Protein AF-A0A2N5YWD7-F1 (afdb_monomer_lite)

pLDDT: mean 86.12, std 14.47, range [53.03, 98.69]

Secondary structure (DSSP, 8-state):
--HHHHHHHHHHHHHHHHHHHHHHHHHT-----------SS-EE----S---STTEEEEEEEEETTT-BEEEEESS-EE--SS---EEEEEEEEESSPPTT-STTSBGGG-

Radius of gyration: 27.52 Å; chains: 1; bounding box: 81×28×48 Å

Sequence (111 aa):
MQELGIKKLLKIKIMKRLRYILIALLTIVSFHISAQCDYYYTVSVSTSGYNTDAAYAQEYVFVDDASGIIMDINTTGSFTPTNSGVYRIYAVNYLLPAPAALSVGNLWTGV

Structure (mmCIF, N/CA/C/O backbone):
data_AF-A0A2N5YWD7-F1
#
_entry.id   AF-A0A2N5YWD7-F1
#
loop_
_atom_site.group_PDB
_atom_site.id
_atom_site.type_symbol
_atom_site.label_atom_id
_atom_site.label_alt_id
_atom_site.label_comp_id
_atom_site.label_asym_id
_atom_site.label_entity_id
_atom_site.label_seq_id
_atom_site.pdbx_PDB_ins_code
_atom_site.Cartn_x
_atom_site.Cartn_y
_atom_site.Cartn_z
_atom_site.occupancy
_atom_site.B_iso_or_equiv
_atom_site.auth_seq_id
_atom_site.auth_comp_id
_atom_site.auth_asym_id
_atom_site.auth_atom_id
_atom_site.pdbx_PDB_model_num
ATOM 1 N N . MET A 1 1 ? -71.893 2.606 32.182 1.00 60.22 1 MET A N 1
ATOM 2 C CA . MET A 1 1 ? -70.776 1.635 32.045 1.00 60.22 1 MET A CA 1
ATOM 3 C C . MET A 1 1 ? -69.993 1.725 30.716 1.00 60.22 1 MET A C 1
ATOM 5 O O . MET A 1 1 ? -68.921 1.143 30.641 1.00 60.22 1 MET A O 1
ATOM 9 N N . GLN A 1 2 ? -70.439 2.477 29.692 1.00 60.41 2 GLN A N 1
ATOM 10 C CA . GLN A 1 2 ? -69.757 2.592 28.379 1.00 60.41 2 GLN A CA 1
ATOM 11 C C . GLN A 1 2 ? -68.471 3.452 28.369 1.00 60.41 2 GLN A C 1
ATOM 13 O O . GLN A 1 2 ? -67.542 3.165 27.618 1.00 60.41 2 GLN A O 1
ATOM 18 N N . GLU A 1 3 ? -68.388 4.479 29.220 1.00 63.38 3 GLU A N 1
ATOM 19 C CA . GLU A 1 3 ? -67.297 5.478 29.229 1.00 63.38 3 GLU A CA 1
ATOM 20 C C . GLU A 1 3 ? -65.928 4.863 29.611 1.00 63.38 3 GLU A C 1
ATOM 22 O O . GLU A 1 3 ? -64.884 5.212 29.057 1.00 63.38 3 GLU A O 1
ATOM 27 N N . LEU A 1 4 ? -65.946 3.827 30.461 1.00 63.19 4 LEU A N 1
ATOM 28 C CA . LEU A 1 4 ? -64.753 3.083 30.880 1.00 63.19 4 LEU A CA 1
ATOM 29 C C . LEU A 1 4 ? -64.149 2.232 29.743 1.00 63.19 4 LEU A C 1
ATOM 31 O O . LEU A 1 4 ? -62.933 2.032 29.698 1.00 63.19 4 LEU A O 1
ATOM 35 N N . GLY A 1 5 ? -64.973 1.755 28.802 1.00 68.12 5 GLY A N 1
ATOM 36 C CA . GLY A 1 5 ? -64.529 0.929 27.673 1.00 68.12 5 GLY A CA 1
ATOM 37 C C . GLY A 1 5 ? -63.733 1.720 26.630 1.00 68.12 5 GLY A C 1
ATOM 38 O O . GLY A 1 5 ? -62.696 1.257 26.152 1.00 68.12 5 GLY A O 1
ATOM 39 N N . ILE A 1 6 ? -64.162 2.951 26.339 1.00 69.75 6 ILE A N 1
ATOM 40 C CA . ILE A 1 6 ? -63.538 3.826 25.333 1.00 69.75 6 ILE A CA 1
ATOM 41 C C . ILE A 1 6 ? -62.145 4.278 25.794 1.00 69.75 6 ILE A C 1
ATOM 43 O O . ILE A 1 6 ? -61.182 4.205 25.026 1.00 69.75 6 ILE A O 1
ATOM 47 N N . LYS A 1 7 ? -61.991 4.647 27.074 1.00 71.62 7 LYS A N 1
ATOM 48 C CA . LYS A 1 7 ? -60.690 5.035 27.656 1.00 71.62 7 LYS A CA 1
ATOM 49 C C . LYS A 1 7 ? -59.678 3.882 27.645 1.00 71.62 7 LYS A C 1
ATOM 51 O O . LYS A 1 7 ? -58.493 4.101 27.379 1.00 71.62 7 LYS A O 1
ATOM 56 N N . LYS A 1 8 ? -60.137 2.644 27.872 1.00 70.25 8 LYS A N 1
ATOM 57 C CA . LYS A 1 8 ? -59.299 1.431 27.808 1.00 70.25 8 LYS A CA 1
ATOM 58 C C . LYS A 1 8 ? -58.821 1.149 26.381 1.00 70.25 8 LYS A C 1
ATOM 60 O O . LYS A 1 8 ? -57.635 0.897 26.171 1.00 70.25 8 LYS A O 1
ATOM 65 N N . LEU A 1 9 ? -59.717 1.258 25.399 1.00 68.50 9 LEU A N 1
ATOM 66 C CA . LEU A 1 9 ? -59.399 1.082 23.978 1.00 68.50 9 LEU A CA 1
ATOM 67 C C . LEU A 1 9 ? -58.421 2.151 23.466 1.00 68.50 9 LEU A C 1
ATOM 69 O O . LEU A 1 9 ? -57.483 1.825 22.734 1.00 68.50 9 LEU A O 1
ATOM 73 N N . LEU A 1 10 ? -58.582 3.403 23.904 1.00 72.06 10 LEU A N 1
ATOM 74 C CA . LEU A 1 10 ? -57.688 4.504 23.545 1.00 72.06 10 LEU A CA 1
ATOM 75 C C . LEU A 1 10 ? -56.267 4.281 24.091 1.00 72.06 10 LEU A C 1
ATOM 77 O O . LEU A 1 10 ? -55.303 4.377 23.331 1.00 72.06 10 LEU A O 1
ATOM 81 N N . LYS A 1 11 ? -56.131 3.878 25.365 1.00 70.94 11 LYS A N 1
ATOM 82 C CA . LYS A 1 11 ? -54.832 3.511 25.963 1.00 70.94 11 LYS A CA 1
ATOM 83 C C . LYS A 1 11 ? -54.149 2.365 25.214 1.00 70.94 11 LYS A C 1
ATOM 85 O O . LYS A 1 11 ? -52.959 2.456 24.934 1.00 70.94 11 LYS A O 1
ATOM 90 N N . ILE A 1 12 ? -54.880 1.312 24.843 1.00 74.75 12 ILE A N 1
ATOM 91 C CA . ILE A 1 12 ? -54.315 0.171 24.098 1.00 74.75 12 ILE A CA 1
ATOM 92 C C . ILE A 1 12 ? -53.815 0.607 22.713 1.00 74.75 12 ILE A C 1
ATOM 94 O O . ILE A 1 12 ? -52.742 0.182 22.282 1.00 74.75 12 ILE A O 1
ATOM 98 N N . LYS A 1 13 ? -54.555 1.481 22.020 1.00 68.94 13 LYS A N 1
ATOM 99 C CA . LYS A 1 13 ? -54.167 1.998 20.698 1.00 68.94 13 LYS A CA 1
ATOM 100 C C . LYS A 1 13 ? -52.928 2.899 20.778 1.00 68.94 13 LYS A C 1
ATOM 102 O O . LYS A 1 13 ? -52.046 2.774 19.931 1.00 68.94 13 LYS A O 1
ATOM 107 N N . ILE A 1 14 ? -52.826 3.734 21.817 1.00 77.00 14 ILE A N 1
ATOM 108 C CA . ILE A 1 14 ? -51.653 4.580 22.094 1.00 77.00 14 ILE A CA 1
ATOM 109 C C . ILE A 1 14 ? -50.431 3.724 22.445 1.00 77.00 14 ILE A C 1
ATOM 111 O O . ILE A 1 14 ? -49.375 3.921 21.855 1.00 77.00 14 ILE A O 1
ATOM 115 N N . MET A 1 15 ? -50.572 2.722 23.320 1.00 76.38 15 MET A N 1
ATOM 116 C CA . MET A 1 15 ? -49.465 1.828 23.687 1.00 76.38 15 MET A CA 1
ATOM 117 C C . MET A 1 15 ? -48.956 1.008 22.494 1.00 76.38 15 MET A C 1
ATOM 119 O O . MET A 1 15 ? -47.751 0.828 22.353 1.00 76.38 15 MET A O 1
ATOM 123 N N . LYS A 1 16 ? -49.843 0.556 21.595 1.00 68.25 16 LYS A N 1
ATOM 124 C CA . LYS A 1 16 ? -49.434 -0.113 20.347 1.00 68.25 16 LYS A CA 1
ATOM 125 C C . LYS A 1 16 ? -48.663 0.835 19.427 1.00 68.25 16 LYS A C 1
ATOM 127 O O . LYS A 1 16 ? -47.600 0.460 18.950 1.00 68.25 16 LYS A O 1
ATOM 132 N N . ARG A 1 17 ? -49.147 2.068 19.222 1.00 76.31 17 ARG A N 1
ATOM 133 C CA . ARG A 1 17 ? -48.446 3.078 18.407 1.00 76.31 17 ARG A CA 1
ATOM 134 C C . ARG A 1 17 ? -47.086 3.457 18.994 1.00 76.31 17 ARG A C 1
ATOM 136 O O . ARG A 1 17 ? -46.119 3.509 18.248 1.00 76.31 17 ARG A O 1
ATOM 143 N N . LEU A 1 18 ? -46.997 3.628 20.312 1.00 74.75 18 LEU A N 1
ATOM 144 C CA . LEU A 1 18 ? -45.740 3.916 21.004 1.00 74.75 18 LEU A CA 1
ATOM 145 C C . LEU A 1 18 ? -44.738 2.761 20.851 1.00 74.75 18 LEU A C 1
ATOM 147 O O . LEU A 1 18 ? -43.563 2.994 20.596 1.00 74.75 18 LEU A O 1
ATOM 151 N N . ARG A 1 19 ? -45.219 1.513 20.918 1.00 75.25 19 ARG A N 1
ATOM 152 C CA . ARG A 1 19 ? -44.404 0.311 20.706 1.00 75.25 19 ARG A CA 1
ATOM 153 C C . ARG A 1 19 ? -43.884 0.204 19.267 1.00 75.25 19 ARG A C 1
ATOM 155 O O . ARG A 1 19 ? -42.724 -0.137 19.090 1.00 75.25 19 ARG A O 1
ATOM 162 N N . TYR A 1 20 ? -44.692 0.546 18.258 1.00 76.38 20 TYR A N 1
ATOM 163 C CA . TYR A 1 20 ? -44.231 0.597 16.862 1.00 76.38 20 TYR A CA 1
ATOM 164 C C . TYR A 1 20 ? -43.213 1.720 16.614 1.00 76.38 20 TYR A C 1
ATOM 166 O O . TYR A 1 20 ? -42.244 1.496 15.896 1.00 76.38 20 TYR A O 1
ATOM 174 N N . ILE A 1 21 ? -43.384 2.890 17.242 1.00 78.06 21 ILE A N 1
ATOM 175 C CA . ILE A 1 21 ? -42.424 4.005 17.147 1.00 78.06 21 ILE A CA 1
ATOM 176 C C . ILE A 1 21 ? -41.081 3.630 17.794 1.00 78.06 21 ILE A C 1
ATOM 178 O O . ILE A 1 21 ? -40.038 3.880 17.200 1.00 78.06 21 ILE A O 1
ATOM 182 N N . LEU A 1 22 ? -41.091 2.977 18.962 1.00 74.19 22 LEU A N 1
ATOM 183 C CA . LEU A 1 22 ? -39.866 2.491 19.612 1.00 74.19 22 LEU A CA 1
ATOM 184 C C . LEU A 1 22 ? -39.129 1.436 18.772 1.00 74.19 22 LEU A C 1
ATOM 186 O O . LEU A 1 22 ? -37.906 1.479 18.690 1.00 74.19 22 LEU A O 1
ATOM 190 N N . ILE A 1 23 ? -39.857 0.515 18.128 1.00 70.00 23 ILE A N 1
ATOM 191 C CA . ILE A 1 23 ? -39.256 -0.493 17.238 1.00 70.00 23 ILE A CA 1
ATOM 192 C C . ILE A 1 23 ? -38.633 0.177 16.004 1.00 70.00 23 ILE A C 1
ATOM 194 O O . ILE A 1 23 ? -37.514 -0.166 15.638 1.00 70.00 23 ILE A O 1
ATOM 198 N N . ALA A 1 24 ? -39.310 1.166 15.408 1.00 70.44 24 ALA A N 1
ATOM 199 C CA . ALA A 1 24 ? -38.780 1.916 14.270 1.00 70.44 24 ALA A CA 1
ATOM 200 C C . ALA A 1 24 ? -37.530 2.741 14.633 1.00 70.44 24 ALA A C 1
ATOM 202 O O . ALA A 1 24 ? -36.604 2.823 13.830 1.00 70.44 24 ALA A O 1
ATOM 203 N N . LEU A 1 25 ? -37.464 3.305 15.847 1.00 67.81 25 LEU A N 1
ATOM 204 C CA . LEU A 1 25 ? -36.275 4.019 16.329 1.00 67.81 25 LEU A CA 1
ATOM 205 C C . LEU A 1 25 ? -35.062 3.093 16.513 1.00 67.81 25 LEU A C 1
ATOM 207 O O . LEU A 1 25 ? -33.943 3.507 16.224 1.00 67.81 25 LEU A O 1
ATOM 211 N N . LEU A 1 26 ? -35.268 1.846 16.955 1.00 62.03 26 LEU A N 1
ATOM 212 C CA . LEU A 1 26 ? -34.176 0.877 17.118 1.00 62.03 26 LEU A CA 1
ATOM 213 C C . LEU A 1 26 ? -33.581 0.408 15.781 1.00 62.03 26 LEU A C 1
ATOM 215 O O . LEU A 1 26 ? -32.406 0.061 15.736 1.00 62.03 26 LEU A O 1
ATOM 219 N N . THR A 1 27 ? -34.358 0.404 14.694 1.00 59.66 27 THR A N 1
ATOM 220 C CA . THR A 1 27 ? -33.898 -0.076 13.376 1.00 59.66 27 THR A CA 1
ATOM 221 C C . THR A 1 27 ? -33.154 0.969 12.539 1.00 59.66 27 THR A C 1
ATOM 223 O O . THR A 1 27 ? -32.590 0.614 11.511 1.00 59.66 27 THR A O 1
ATOM 226 N N . ILE A 1 28 ? -33.143 2.246 12.946 1.00 59.66 28 ILE A N 1
ATOM 227 C CA . ILE A 1 28 ? -32.455 3.336 12.216 1.00 59.66 28 ILE A CA 1
ATOM 228 C C . ILE A 1 28 ? -30.960 3.407 12.571 1.00 59.66 28 ILE A C 1
ATOM 230 O O . ILE A 1 28 ? -30.181 4.049 11.868 1.00 59.66 28 ILE A O 1
ATOM 234 N N . VAL A 1 29 ? -30.524 2.710 13.624 1.00 60.91 29 VAL A N 1
ATOM 235 C CA . VAL A 1 29 ? -29.101 2.583 13.948 1.00 60.91 29 VAL A CA 1
ATOM 236 C C . VAL A 1 29 ? -28.494 1.535 13.021 1.00 60.91 29 VAL A C 1
ATOM 238 O O . VAL A 1 29 ? -28.296 0.377 13.385 1.00 60.91 29 VAL A O 1
ATOM 241 N N . SER A 1 30 ? -28.233 1.942 11.783 1.00 56.41 30 SER A N 1
ATOM 242 C CA . SER A 1 30 ? -27.328 1.235 10.889 1.00 56.41 30 SER A CA 1
ATOM 243 C C . SER A 1 30 ? -25.968 1.179 11.575 1.00 56.41 30 SER A C 1
ATOM 245 O O . SER A 1 30 ? -25.190 2.128 11.520 1.00 56.41 30 SER A O 1
ATOM 247 N N . PHE A 1 31 ? -25.687 0.076 12.265 1.00 55.16 31 PHE A N 1
ATOM 248 C CA . PHE A 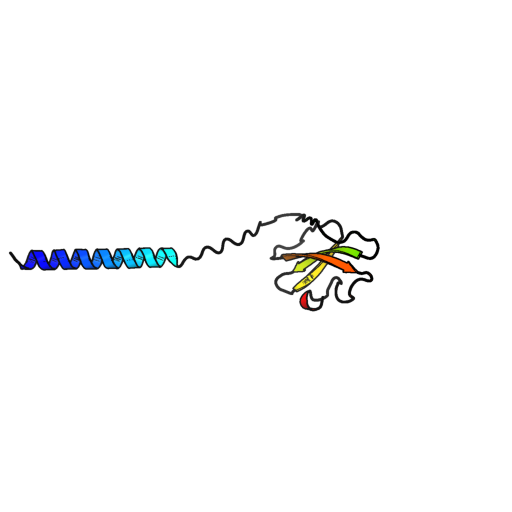1 31 ? -24.333 -0.264 12.665 1.00 55.16 31 PHE A CA 1
ATOM 249 C C . PHE A 1 31 ? -23.545 -0.481 11.375 1.00 55.16 31 PHE A C 1
ATOM 251 O O . PHE A 1 31 ? -23.620 -1.536 10.747 1.00 55.16 31 PHE A O 1
ATOM 258 N N . HIS A 1 32 ? -22.821 0.545 10.937 1.00 53.03 32 HIS A N 1
ATOM 259 C CA . HIS A 1 32 ? -21.733 0.368 9.992 1.00 53.03 32 HIS A CA 1
ATOM 260 C C . HIS A 1 32 ? -20.628 -0.370 10.736 1.00 53.03 32 HIS A C 1
ATOM 262 O O . HIS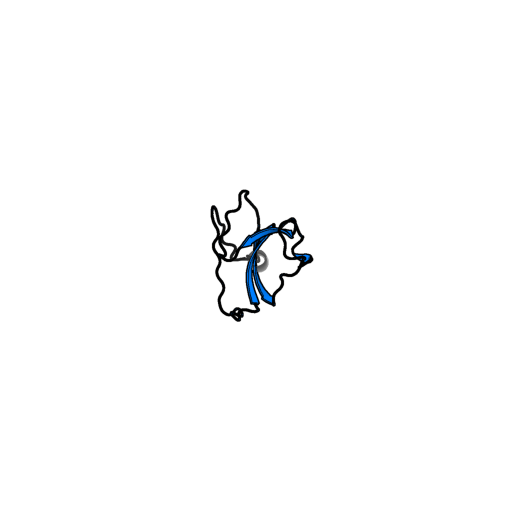 A 1 32 ? -19.733 0.226 11.325 1.00 53.03 32 HIS A O 1
ATOM 268 N N . ILE A 1 33 ? -20.742 -1.697 10.752 1.00 55.41 33 ILE A N 1
ATOM 269 C CA . ILE A 1 33 ? -19.663 -2.585 11.158 1.00 55.41 33 ILE A CA 1
ATOM 270 C C . ILE A 1 33 ? -18.663 -2.589 9.999 1.00 55.41 33 ILE A C 1
ATOM 272 O O . ILE A 1 33 ? -18.550 -3.554 9.249 1.00 55.41 33 ILE A O 1
ATOM 276 N N . SER A 1 34 ? -17.976 -1.470 9.782 1.00 63.03 34 SER A N 1
ATOM 277 C CA . SER A 1 34 ? -16.724 -1.515 9.045 1.00 63.03 34 SER A CA 1
ATOM 278 C C . SER A 1 34 ? -15.774 -2.301 9.937 1.00 63.03 34 SER A C 1
ATOM 280 O O . SER A 1 34 ? -15.468 -1.861 11.046 1.00 63.03 34 SER A O 1
ATOM 282 N N . ALA A 1 35 ? -15.374 -3.492 9.500 1.00 55.62 35 ALA A N 1
ATOM 283 C CA . ALA A 1 35 ? -14.298 -4.238 10.130 1.00 55.62 35 ALA A CA 1
ATOM 284 C C . ALA A 1 35 ? -12.996 -3.454 9.913 1.00 55.62 35 ALA A C 1
ATOM 286 O O . ALA A 1 35 ? -12.242 -3.715 8.983 1.00 55.62 35 ALA A O 1
ATOM 287 N N . GLN A 1 36 ? -12.791 -2.421 10.723 1.00 64.88 36 GLN A N 1
ATOM 288 C CA . GLN A 1 36 ? -11.548 -1.675 10.795 1.00 64.88 36 GLN A CA 1
ATOM 289 C C . GLN A 1 36 ? -10.870 -2.201 12.048 1.00 64.88 36 GLN A C 1
ATOM 291 O O . GLN A 1 36 ? -11.367 -2.004 13.156 1.00 64.88 36 GLN A O 1
ATOM 296 N N . CYS A 1 37 ? -9.814 -2.986 11.867 1.00 71.38 37 CYS A N 1
ATOM 297 C CA . CYS A 1 37 ? -8.956 -3.333 12.984 1.00 71.38 37 CYS A CA 1
ATOM 298 C C . CYS A 1 37 ? -8.184 -2.071 13.372 1.00 71.38 37 CYS A C 1
ATOM 300 O O . CYS A 1 37 ? -7.516 -1.480 12.524 1.00 71.38 37 CYS A O 1
ATOM 302 N N . ASP A 1 38 ? -8.264 -1.675 14.639 1.00 76.81 38 ASP A N 1
ATOM 303 C CA . ASP A 1 38 ? -7.375 -0.654 15.178 1.00 76.81 38 ASP A CA 1
ATOM 304 C C . ASP A 1 38 ? -5.993 -1.286 15.391 1.00 76.81 38 ASP A C 1
ATOM 306 O O . ASP A 1 38 ? -5.849 -2.295 16.088 1.00 76.81 38 ASP A O 1
ATOM 310 N N . TYR A 1 39 ? -4.970 -0.698 14.776 1.00 82.19 39 TYR A N 1
ATOM 311 C CA . TYR A 1 39 ? -3.576 -1.105 14.938 1.00 82.19 39 TYR A CA 1
ATOM 312 C C . TYR A 1 39 ? -2.844 -0.058 15.778 1.00 82.19 39 TYR A C 1
ATOM 314 O O . TYR A 1 39 ? -2.891 1.132 15.480 1.00 82.19 39 TYR A O 1
ATOM 322 N N . TYR A 1 40 ? -2.143 -0.503 16.823 1.00 81.25 40 TYR A N 1
ATOM 323 C CA . TYR A 1 40 ? -1.387 0.375 17.731 1.00 81.25 40 TYR A CA 1
ATOM 324 C C . TYR A 1 40 ? 0.129 0.367 17.469 1.00 81.25 40 TYR A C 1
ATOM 326 O O . TYR A 1 40 ? 0.876 1.068 18.146 1.00 81.25 40 TYR A O 1
ATOM 334 N N . TYR A 1 41 ? 0.582 -0.439 16.506 1.00 86.38 41 TYR A N 1
ATOM 335 C CA . TYR A 1 41 ? 1.988 -0.656 16.159 1.00 86.38 41 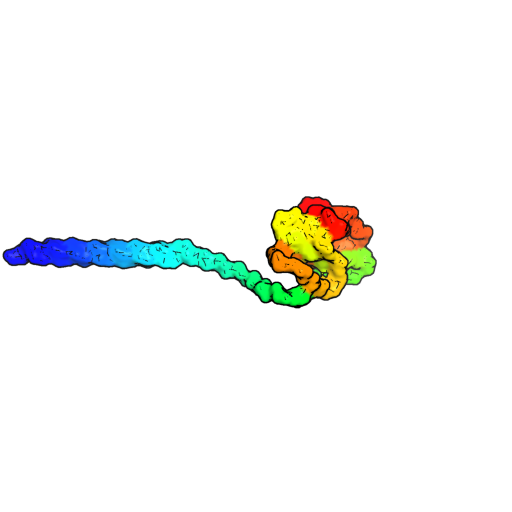TYR A CA 1
ATOM 336 C C . TYR A 1 41 ? 2.113 -0.942 14.656 1.00 86.38 41 TYR A C 1
ATOM 338 O O . TYR A 1 41 ? 1.301 -0.481 13.856 1.00 86.38 41 TYR A O 1
ATOM 346 N N . THR A 1 42 ? 3.128 -1.718 14.277 1.00 92.69 42 THR A N 1
ATOM 347 C CA . THR A 1 42 ? 3.298 -2.243 12.931 1.00 92.69 42 THR A CA 1
ATOM 348 C C . THR A 1 42 ? 2.042 -2.969 12.459 1.00 92.69 42 THR A C 1
ATOM 350 O O . THR A 1 42 ? 1.542 -3.880 13.125 1.00 92.69 42 THR A O 1
ATOM 353 N N . VAL A 1 43 ? 1.558 -2.572 11.289 1.00 93.19 43 VAL A N 1
ATOM 354 C CA . VAL A 1 43 ? 0.550 -3.295 10.525 1.00 93.19 43 VAL A CA 1
ATOM 355 C C . VAL A 1 43 ? 1.252 -4.101 9.441 1.00 93.19 43 VAL A C 1
ATOM 357 O O . VAL A 1 43 ? 2.118 -3.587 8.733 1.00 93.19 43 VAL A O 1
ATOM 360 N N . SER A 1 44 ? 0.871 -5.369 9.322 1.00 94.56 44 SER A N 1
ATOM 361 C CA . SER A 1 44 ? 1.403 -6.275 8.310 1.00 94.56 44 SER A CA 1
ATOM 362 C C . SER A 1 44 ? 0.265 -6.797 7.452 1.00 94.56 44 SER A C 1
ATOM 364 O O . SER A 1 44 ? -0.706 -7.357 7.966 1.00 94.56 44 SER A O 1
ATOM 366 N N . VAL A 1 45 ? 0.400 -6.632 6.142 1.00 95.25 45 VAL A N 1
ATOM 367 C CA . VAL A 1 45 ? -0.517 -7.163 5.135 1.00 95.25 45 VAL A CA 1
ATOM 368 C C . VAL A 1 45 ? 0.215 -8.135 4.220 1.00 95.25 45 VAL A C 1
ATOM 370 O O . VAL A 1 45 ? 1.436 -8.104 4.089 1.00 95.25 45 VAL A O 1
ATOM 373 N N . SER A 1 46 ? -0.542 -9.012 3.572 1.00 96.38 46 SER A N 1
ATOM 374 C CA . SER A 1 46 ? -0.020 -9.882 2.523 1.00 96.38 46 SER A CA 1
ATOM 375 C C . SER A 1 46 ? -1.085 -10.105 1.458 1.00 96.38 46 SER A C 1
ATOM 377 O O . SER A 1 46 ? -2.283 -10.010 1.730 1.00 96.38 46 SER A O 1
ATOM 379 N N . THR A 1 47 ? -0.643 -10.389 0.239 1.00 96.69 47 THR A N 1
ATOM 380 C CA . THR A 1 47 ? -1.507 -10.752 -0.884 1.00 96.69 47 THR A CA 1
ATOM 381 C C . THR A 1 47 ? -1.041 -12.043 -1.538 1.00 96.69 47 THR A C 1
ATOM 383 O O . THR A 1 47 ? 0.113 -12.453 -1.423 1.00 96.69 47 THR A O 1
ATOM 386 N N . SER A 1 48 ? -1.972 -12.698 -2.223 1.00 97.06 48 SER A N 1
ATOM 387 C CA . SER A 1 48 ? -1.725 -13.867 -3.065 1.00 97.06 48 SER A CA 1
ATOM 388 C C . SER A 1 48 ? -2.462 -13.685 -4.394 1.00 97.06 48 SER A C 1
ATOM 390 O O . SER A 1 48 ? -3.389 -12.880 -4.473 1.00 97.06 48 SER A O 1
ATOM 392 N N . GLY A 1 49 ? -2.041 -14.404 -5.439 1.00 97.38 49 GLY A N 1
ATOM 393 C CA . GLY A 1 49 ? -2.687 -14.350 -6.758 1.00 97.38 49 GLY A CA 1
ATOM 394 C C . GLY A 1 49 ? -2.276 -13.175 -7.656 1.00 97.38 49 GLY A C 1
ATOM 395 O O . GLY A 1 49 ? -2.970 -12.902 -8.630 1.00 97.38 49 GLY A O 1
ATOM 396 N N . TYR A 1 50 ? -1.173 -12.486 -7.353 1.00 97.75 50 TYR A N 1
ATOM 397 C CA . TYR A 1 50 ? -0.569 -11.489 -8.245 1.00 97.75 50 TYR A CA 1
ATOM 398 C C . TYR A 1 50 ? 0.290 -12.155 -9.335 1.00 97.75 50 TYR A C 1
ATOM 400 O O . TYR A 1 50 ? 0.683 -13.316 -9.197 1.00 97.75 50 TYR A O 1
ATOM 408 N N . ASN A 1 51 ? 0.589 -11.434 -10.420 1.00 98.31 51 ASN A N 1
ATOM 409 C CA . ASN A 1 51 ? 1.484 -11.927 -11.464 1.00 98.31 51 ASN A CA 1
ATOM 410 C C . ASN A 1 51 ? 2.940 -11.918 -10.966 1.00 98.31 51 ASN A C 1
ATOM 412 O O . ASN A 1 51 ? 3.464 -10.870 -10.581 1.00 98.31 51 ASN A O 1
ATOM 416 N N . THR A 1 52 ? 3.573 -13.094 -10.982 1.00 97.69 52 THR A N 1
ATOM 417 C CA . THR A 1 52 ? 4.950 -13.342 -10.529 1.00 97.69 52 THR A CA 1
ATOM 418 C C . THR A 1 52 ? 5.972 -13.390 -11.666 1.00 97.69 52 THR A C 1
ATOM 420 O O . THR A 1 52 ? 7.142 -13.682 -11.413 1.00 97.69 52 THR A O 1
ATOM 423 N N . ASP A 1 53 ? 5.554 -13.173 -12.915 1.00 98.44 53 ASP A N 1
ATOM 424 C CA . ASP A 1 53 ? 6.471 -13.087 -14.049 1.00 98.44 53 ASP A CA 1
ATOM 425 C C . AS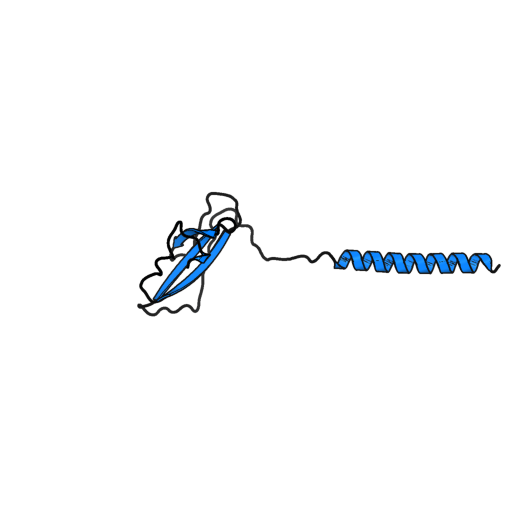P A 1 53 ? 7.499 -11.977 -13.804 1.00 98.44 53 ASP A C 1
ATOM 427 O O . ASP A 1 53 ? 7.163 -10.906 -13.308 1.00 98.44 53 ASP A O 1
ATOM 431 N N . ALA A 1 54 ? 8.751 -12.192 -14.216 1.00 97.81 54 ALA A N 1
ATOM 432 C CA . ALA A 1 54 ? 9.856 -11.258 -13.956 1.00 97.81 54 ALA A CA 1
ATOM 433 C C . ALA A 1 54 ? 9.666 -9.852 -14.566 1.00 97.81 54 ALA A C 1
ATOM 435 O O . ALA A 1 54 ? 10.394 -8.924 -14.225 1.00 97.81 54 ALA A O 1
ATOM 436 N N . ALA A 1 55 ? 8.709 -9.697 -15.484 1.00 98.25 55 ALA A N 1
ATOM 437 C CA . ALA A 1 55 ? 8.332 -8.407 -16.048 1.00 98.25 55 ALA A CA 1
ATOM 438 C C . ALA A 1 55 ? 7.419 -7.586 -15.118 1.00 98.25 55 ALA A C 1
ATOM 440 O O . ALA A 1 55 ? 7.226 -6.399 -15.370 1.00 98.25 55 ALA A O 1
ATOM 441 N N . TYR A 1 56 ? 6.859 -8.192 -14.070 1.00 98.56 56 TYR A N 1
ATOM 442 C CA . TYR A 1 56 ? 5.951 -7.556 -13.124 1.00 98.56 56 TYR A CA 1
ATOM 443 C C . TYR A 1 56 ? 6.621 -7.333 -11.765 1.00 98.56 56 TYR A C 1
ATOM 445 O O . TYR A 1 56 ? 7.451 -8.123 -11.318 1.00 98.56 56 TYR A O 1
ATOM 453 N N . ALA A 1 57 ? 6.218 -6.263 -11.085 1.00 98.31 57 ALA A N 1
ATOM 454 C CA . ALA A 1 57 ? 6.555 -5.994 -9.693 1.00 98.31 57 ALA A CA 1
ATOM 455 C C . ALA A 1 57 ? 5.308 -6.106 -8.810 1.00 98.31 57 ALA A C 1
ATOM 457 O O . ALA A 1 57 ? 4.192 -5.856 -9.267 1.00 98.31 57 ALA A O 1
ATOM 458 N N . GLN A 1 58 ? 5.501 -6.476 -7.544 1.00 98.44 58 GLN A N 1
ATOM 459 C CA . GLN A 1 58 ? 4.477 -6.448 -6.501 1.00 98.44 58 GLN A CA 1
ATOM 460 C C . GLN A 1 58 ? 4.961 -5.548 -5.369 1.00 98.44 58 GLN A C 1
ATOM 462 O O . GLN A 1 58 ? 5.984 -5.828 -4.744 1.00 98.44 58 GLN A O 1
ATOM 467 N N . GLU A 1 59 ? 4.198 -4.502 -5.080 1.00 98.44 59 GLU A N 1
ATOM 468 C CA . GLU A 1 59 ? 4.494 -3.544 -4.018 1.00 98.44 59 GLU A CA 1
ATOM 469 C C . GLU A 1 59 ? 3.257 -3.290 -3.162 1.00 98.44 59 GLU A C 1
ATOM 471 O O . GLU A 1 59 ? 2.117 -3.522 -3.574 1.00 98.44 59 GLU A O 1
ATOM 476 N N . TYR A 1 60 ? 3.493 -2.828 -1.945 1.00 98.69 60 TYR A N 1
ATOM 477 C CA . TYR A 1 60 ? 2.483 -2.368 -1.015 1.00 98.69 60 TYR A CA 1
ATOM 478 C C . TYR A 1 60 ? 2.669 -0.876 -0.803 1.00 98.69 60 TYR A C 1
ATOM 480 O O . TYR A 1 60 ? 3.790 -0.408 -0.613 1.00 98.69 60 TYR A O 1
ATOM 488 N N . VAL A 1 61 ? 1.565 -0.142 -0.827 1.00 98.56 61 VAL A N 1
ATOM 489 C CA . VAL A 1 61 ? 1.552 1.320 -0.802 1.00 98.56 61 VAL A CA 1
ATOM 490 C C . VAL A 1 61 ? 0.764 1.770 0.409 1.00 98.56 61 VAL A C 1
ATOM 492 O O . VAL A 1 61 ? -0.418 1.446 0.530 1.00 98.56 61 VAL A O 1
ATOM 495 N N . PHE A 1 62 ? 1.414 2.514 1.295 1.00 98.12 62 PHE A N 1
ATOM 496 C CA . PHE A 1 62 ? 0.818 3.065 2.504 1.00 98.12 62 PHE A CA 1
ATOM 497 C C . PHE A 1 62 ? 0.423 4.520 2.264 1.00 98.12 62 PHE A C 1
ATOM 499 O O . PHE A 1 62 ? 1.262 5.353 1.921 1.00 98.12 62 PHE A O 1
ATOM 506 N N . VAL A 1 63 ? -0.865 4.817 2.411 1.00 97.94 63 VAL A N 1
ATOM 507 C CA .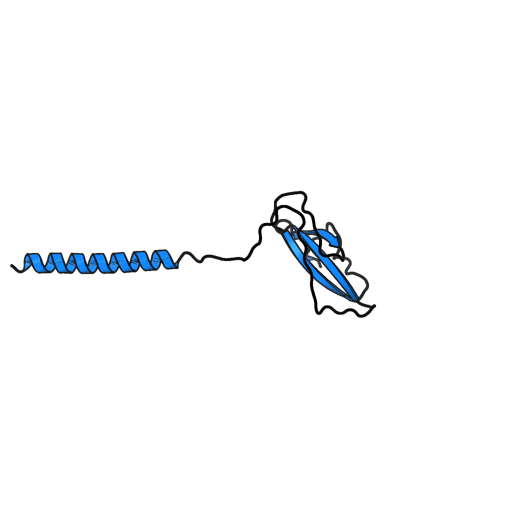 VAL A 1 63 ? -1.475 6.096 2.033 1.00 97.94 63 VAL A CA 1
ATOM 508 C C . VAL A 1 63 ? -2.201 6.691 3.230 1.00 97.94 63 VAL A C 1
ATOM 510 O O . VAL A 1 63 ? -2.988 6.011 3.890 1.00 97.94 63 VAL A O 1
ATOM 513 N N . ASP A 1 64 ? -1.965 7.971 3.493 1.00 96.94 64 ASP A N 1
ATOM 514 C CA . ASP A 1 64 ? -2.751 8.738 4.459 1.00 96.94 64 ASP A CA 1
ATOM 515 C C . ASP A 1 64 ? -4.169 8.977 3.917 1.00 96.94 64 ASP A C 1
ATOM 517 O O . ASP A 1 64 ? -4.344 9.489 2.812 1.00 96.94 64 ASP A O 1
ATOM 521 N N . ASP A 1 65 ? -5.196 8.577 4.669 1.00 95.81 65 ASP A N 1
ATOM 522 C CA . ASP A 1 65 ? -6.586 8.586 4.188 1.00 95.81 65 ASP A CA 1
ATOM 523 C C . ASP A 1 65 ? -7.109 10.005 3.932 1.00 95.81 65 ASP A C 1
ATOM 525 O O . ASP A 1 65 ? -7.845 10.232 2.968 1.00 95.81 65 ASP A O 1
ATOM 529 N N . ALA A 1 66 ? -6.691 10.953 4.777 1.00 95.56 66 ALA A N 1
ATOM 530 C CA . ALA A 1 66 ? -7.170 12.328 4.773 1.00 95.56 66 ALA A CA 1
ATOM 531 C C . ALA A 1 66 ? -6.560 13.163 3.639 1.00 95.56 66 ALA A C 1
ATOM 533 O O . ALA A 1 66 ? -7.276 13.886 2.947 1.00 95.56 66 ALA A O 1
ATOM 534 N N . SER A 1 67 ? -5.244 13.081 3.451 1.00 97.06 67 SER A N 1
ATOM 535 C CA . SER A 1 67 ? -4.522 13.816 2.406 1.00 97.06 67 SER A CA 1
ATOM 536 C C . SER A 1 67 ? -4.465 13.066 1.075 1.00 97.06 67 SER A C 1
ATOM 538 O O . SER A 1 67 ? -4.289 13.689 0.030 1.00 97.06 67 SER A O 1
ATOM 540 N N . GLY A 1 68 ? -4.599 11.738 1.097 1.00 97.25 68 GLY A N 1
ATOM 541 C CA . GLY A 1 68 ? -4.388 10.880 -0.066 1.00 97.25 68 GLY A CA 1
ATOM 542 C C . GLY A 1 68 ? -2.922 10.761 -0.485 1.00 97.25 68 GLY A C 1
ATOM 543 O O . GLY A 1 68 ? -2.656 10.255 -1.574 1.00 97.25 68 GLY A O 1
ATOM 544 N N . ILE A 1 69 ? -1.976 11.234 0.330 1.00 98.06 69 ILE A N 1
ATOM 545 C CA . ILE A 1 69 ? -0.543 11.208 0.021 1.00 98.06 69 ILE A CA 1
ATOM 546 C C . ILE A 1 69 ? 0.025 9.809 0.269 1.00 98.06 69 ILE A C 1
ATOM 548 O O . ILE A 1 69 ? -0.257 9.180 1.292 1.00 98.06 69 ILE A O 1
ATOM 552 N N . ILE A 1 70 ? 0.858 9.338 -0.660 1.00 98.44 70 ILE A N 1
ATOM 553 C CA . ILE A 1 70 ? 1.670 8.133 -0.491 1.00 98.44 70 ILE A CA 1
ATOM 554 C C . ILE A 1 70 ? 2.759 8.426 0.540 1.00 98.44 70 ILE A C 1
ATOM 556 O O . ILE A 1 70 ? 3.656 9.237 0.304 1.00 98.44 70 ILE A O 1
ATOM 560 N N . MET A 1 71 ? 2.675 7.749 1.676 1.00 98.06 71 MET A N 1
ATOM 561 C CA . MET A 1 71 ? 3.577 7.913 2.811 1.00 98.06 71 MET A CA 1
ATOM 562 C C . MET A 1 71 ? 4.776 6.965 2.732 1.00 98.06 71 MET A C 1
ATOM 564 O O . MET A 1 71 ? 5.868 7.345 3.144 1.00 98.06 71 MET A O 1
ATOM 568 N N . ASP A 1 72 ? 4.577 5.747 2.217 1.00 98.38 72 ASP A N 1
ATOM 569 C CA . ASP A 1 72 ? 5.631 4.738 2.064 1.00 98.38 72 ASP A CA 1
ATOM 570 C C . ASP A 1 72 ?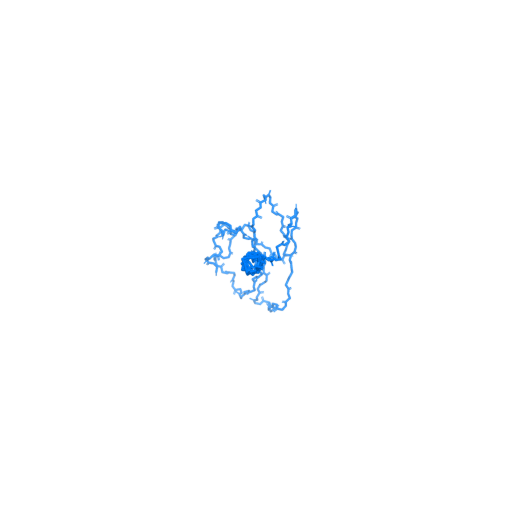 5.267 3.693 0.991 1.00 98.38 72 ASP A C 1
ATOM 572 O O . ASP A 1 72 ? 4.084 3.474 0.702 1.00 98.38 72 ASP A O 1
ATOM 576 N N . ILE A 1 73 ? 6.280 3.043 0.413 1.00 98.50 73 ILE A N 1
ATOM 577 C CA . ILE A 1 73 ? 6.151 1.938 -0.549 1.00 98.50 73 ILE A CA 1
ATOM 578 C C . ILE A 1 73 ? 7.185 0.863 -0.199 1.00 98.50 73 ILE A C 1
ATOM 580 O O . ILE A 1 73 ? 8.374 1.157 -0.081 1.00 98.50 73 ILE A O 1
ATOM 584 N N . ASN A 1 74 ? 6.764 -0.398 -0.074 1.00 98.44 74 ASN A N 1
ATOM 585 C CA . ASN A 1 74 ? 7.688 -1.516 0.134 1.00 98.44 74 ASN A CA 1
ATOM 586 C C . ASN A 1 74 ? 7.167 -2.840 -0.445 1.00 98.44 74 ASN A C 1
ATOM 588 O O . ASN A 1 74 ? 6.018 -2.953 -0.857 1.00 98.44 74 ASN A O 1
ATOM 592 N N . THR A 1 75 ? 8.009 -3.872 -0.461 1.00 97.81 75 THR A N 1
ATOM 593 C CA . THR A 1 75 ? 7.659 -5.210 -0.973 1.00 97.81 75 THR A CA 1
ATOM 594 C C . THR A 1 75 ? 7.255 -6.201 0.123 1.00 97.81 75 THR A C 1
ATOM 596 O O . THR A 1 75 ? 6.843 -7.320 -0.178 1.00 97.81 75 THR A O 1
ATOM 599 N N . THR A 1 76 ? 7.359 -5.817 1.399 1.00 97.62 76 THR A N 1
ATOM 600 C CA . THR A 1 76 ? 7.127 -6.709 2.550 1.00 97.62 76 THR A CA 1
ATOM 601 C C . THR A 1 76 ? 5.716 -6.604 3.121 1.00 97.62 76 THR A C 1
ATOM 603 O O . THR A 1 76 ? 5.294 -7.505 3.842 1.00 97.62 76 THR A O 1
ATOM 606 N N . GLY A 1 77 ? 4.991 -5.522 2.822 1.00 97.44 77 GLY A N 1
ATOM 607 C CA . GLY A 1 77 ? 3.650 -5.257 3.343 1.00 97.44 77 GLY A CA 1
ATOM 608 C C . GLY A 1 77 ? 3.632 -4.858 4.819 1.00 97.44 77 GLY A C 1
ATOM 609 O O . GLY A 1 77 ? 2.580 -4.924 5.448 1.00 97.44 77 GLY A O 1
ATOM 610 N N . SER A 1 78 ? 4.778 -4.474 5.386 1.00 97.19 78 SER A N 1
ATOM 611 C CA . SER A 1 78 ? 4.919 -4.105 6.797 1.00 97.19 78 SER A CA 1
ATOM 612 C C . SER A 1 78 ? 5.109 -2.600 6.936 1.00 97.19 78 SER A C 1
ATOM 614 O O . SER A 1 78 ? 6.072 -2.056 6.403 1.00 97.19 78 SER A O 1
ATOM 616 N N . PHE A 1 79 ? 4.246 -1.937 7.702 1.00 96.69 79 PHE A N 1
ATOM 617 C CA . PHE A 1 79 ? 4.288 -0.488 7.911 1.00 96.69 79 PHE A CA 1
ATOM 618 C C . PHE A 1 79 ? 4.155 -0.149 9.388 1.00 96.69 79 PHE A C 1
ATOM 620 O O . PHE A 1 79 ? 3.330 -0.732 10.084 1.00 96.69 79 PHE A O 1
ATOM 627 N N . THR A 1 80 ? 4.925 0.828 9.861 1.00 94.50 80 THR A N 1
ATOM 628 C CA . THR A 1 80 ? 4.831 1.341 11.234 1.00 94.50 80 THR A CA 1
ATOM 629 C C . THR A 1 80 ? 4.488 2.830 11.175 1.00 94.50 80 THR A C 1
ATOM 631 O O . THR A 1 80 ? 5.396 3.645 10.995 1.00 94.50 80 THR A O 1
ATOM 634 N N . PRO A 1 81 ? 3.203 3.209 11.295 1.00 91.19 81 PRO A N 1
ATOM 635 C CA . PRO A 1 81 ? 2.805 4.612 11.327 1.00 91.19 81 PRO A CA 1
ATOM 636 C C . PRO A 1 81 ? 3.445 5.324 12.524 1.00 91.19 81 PRO A C 1
ATOM 638 O O . PRO A 1 81 ? 3.482 4.785 13.630 1.00 91.19 81 PRO A O 1
ATOM 641 N N . THR A 1 82 ? 3.944 6.543 12.321 1.00 89.12 82 THR A N 1
ATOM 642 C CA . THR A 1 82 ? 4.530 7.361 13.400 1.00 89.12 82 THR A CA 1
ATOM 643 C C . THR A 1 82 ? 3.490 8.180 14.159 1.00 89.12 82 THR A C 1
ATOM 645 O O . THR A 1 82 ? 3.740 8.585 15.292 1.00 89.12 82 THR A O 1
ATOM 648 N N . ASN A 1 83 ? 2.323 8.399 13.551 1.00 89.88 83 ASN A N 1
ATOM 649 C CA . ASN A 1 83 ? 1.216 9.169 14.101 1.00 89.88 83 ASN A CA 1
ATOM 650 C C . ASN A 1 83 ? -0.062 8.324 14.109 1.00 89.88 83 ASN A C 1
ATOM 652 O O . ASN A 1 83 ? -0.227 7.416 13.293 1.00 89.88 83 ASN A O 1
ATOM 656 N N . SER A 1 84 ? -0.983 8.642 15.019 1.00 89.75 84 SER A N 1
ATOM 657 C CA . SER A 1 84 ? -2.336 8.095 14.977 1.00 89.75 84 SER A CA 1
ATOM 658 C C . SER A 1 84 ? -3.116 8.710 13.814 1.00 89.75 84 SER A C 1
ATOM 660 O O . SER A 1 84 ? -3.089 9.922 13.599 1.00 89.75 84 SER A O 1
ATOM 662 N N . GLY A 1 85 ? -3.828 7.872 13.067 1.00 91.19 85 GLY A N 1
ATOM 663 C CA . GLY A 1 85 ? -4.561 8.303 11.885 1.00 91.19 85 GLY A CA 1
ATOM 664 C C . GLY A 1 85 ? -5.279 7.153 11.197 1.00 91.19 85 GLY A C 1
ATOM 665 O O . GLY A 1 85 ? -5.111 5.987 11.558 1.00 91.19 85 GLY A O 1
ATOM 666 N N . VAL A 1 86 ? -6.090 7.507 10.203 1.00 93.44 86 VAL A N 1
ATOM 667 C CA . VAL A 1 86 ? -6.699 6.545 9.285 1.00 93.44 86 VAL A CA 1
ATOM 668 C C . VAL A 1 86 ? -5.783 6.434 8.076 1.00 93.44 86 VAL A C 1
ATOM 670 O O . VAL A 1 86 ? -5.385 7.442 7.493 1.00 93.44 86 VAL A O 1
ATOM 673 N N . TYR A 1 87 ? -5.456 5.203 7.706 1.00 94.12 87 TYR A N 1
ATOM 674 C CA . TYR A 1 87 ? -4.562 4.906 6.598 1.00 94.12 87 TYR A CA 1
ATOM 675 C C . TYR A 1 87 ? -5.174 3.841 5.696 1.00 94.12 87 TYR A C 1
ATOM 677 O O . TYR A 1 87 ? -5.909 2.964 6.157 1.00 94.12 87 TYR A O 1
ATOM 685 N N . ARG A 1 88 ? -4.829 3.890 4.411 1.00 95.69 88 ARG A N 1
ATOM 686 C CA . ARG A 1 88 ? -5.154 2.854 3.428 1.00 95.69 88 ARG A CA 1
ATOM 687 C C . ARG A 1 88 ? -3.870 2.166 2.991 1.00 95.69 88 ARG A C 1
ATOM 689 O O . ARG A 1 88 ? -2.865 2.828 2.747 1.00 95.69 88 ARG A O 1
ATOM 696 N N . ILE A 1 89 ? -3.914 0.843 2.874 1.00 96.94 89 ILE A N 1
ATOM 697 C CA . ILE A 1 89 ? -2.828 0.059 2.284 1.00 96.94 89 ILE A CA 1
ATOM 698 C C . ILE A 1 89 ? -3.346 -0.581 1.006 1.00 96.94 89 ILE A C 1
ATOM 700 O O . ILE A 1 89 ? -4.362 -1.277 1.029 1.00 96.94 89 ILE A O 1
ATOM 704 N N . TYR A 1 90 ? -2.636 -0.363 -0.094 1.00 97.62 90 TYR A N 1
ATOM 705 C CA . TYR A 1 90 ? -2.921 -0.987 -1.381 1.00 97.62 90 TYR A CA 1
ATOM 706 C C . TYR A 1 90 ? -1.840 -2.003 -1.713 1.00 97.62 90 TYR A C 1
ATOM 708 O O . TYR A 1 90 ? -0.669 -1.771 -1.436 1.00 97.62 90 TYR A O 1
ATOM 716 N N . ALA A 1 91 ? -2.228 -3.110 -2.335 1.00 98.00 91 ALA A N 1
ATOM 717 C CA . ALA A 1 91 ? -1.304 -4.015 -2.999 1.00 98.00 91 ALA A CA 1
ATOM 718 C C . ALA A 1 91 ? -1.379 -3.747 -4.503 1.00 98.00 91 ALA A C 1
ATOM 720 O O . ALA A 1 91 ? -2.466 -3.785 -5.080 1.00 98.00 91 ALA A O 1
ATOM 721 N N . VAL A 1 92 ? -0.241 -3.465 -5.128 1.00 97.94 92 VAL A N 1
ATOM 722 C CA . VAL A 1 92 ? -0.164 -3.058 -6.533 1.00 97.94 92 VAL A CA 1
ATOM 723 C C . VAL A 1 92 ? 0.747 -4.024 -7.272 1.00 97.94 92 VAL A C 1
ATOM 725 O O . VAL A 1 92 ? 1.906 -4.197 -6.900 1.00 97.94 92 VAL A O 1
ATOM 728 N N . ASN A 1 93 ? 0.211 -4.649 -8.319 1.00 98.25 93 ASN A N 1
ATOM 729 C CA . ASN A 1 93 ? 0.961 -5.498 -9.234 1.00 98.25 93 ASN A CA 1
ATOM 730 C C . ASN A 1 93 ? 0.956 -4.855 -10.618 1.00 98.25 93 ASN A C 1
ATOM 732 O O . ASN A 1 93 ? -0.113 -4.642 -11.190 1.00 98.25 93 ASN A O 1
ATOM 736 N N . TYR A 1 94 ? 2.127 -4.515 -11.143 1.00 98.06 94 TYR A N 1
ATOM 737 C CA . TYR A 1 94 ? 2.241 -3.752 -12.384 1.00 98.06 94 TYR A CA 1
ATOM 738 C C . TYR A 1 94 ? 3.391 -4.257 -13.249 1.00 98.06 94 TYR A C 1
ATOM 740 O O . TYR A 1 94 ? 4.363 -4.815 -12.747 1.00 98.06 94 TYR A O 1
ATOM 748 N N . LEU A 1 95 ? 3.262 -4.055 -14.560 1.00 98.44 95 LEU A N 1
ATOM 749 C CA . LEU A 1 95 ? 4.317 -4.314 -15.533 1.00 98.44 95 LEU A CA 1
ATOM 750 C C . LEU A 1 95 ? 5.394 -3.230 -15.409 1.00 98.44 95 LEU A C 1
ATOM 752 O O . LEU A 1 95 ? 5.066 -2.048 -15.355 1.00 98.44 95 LEU A O 1
ATOM 756 N N . LEU A 1 96 ? 6.665 -3.623 -15.382 1.00 97.75 96 LEU A N 1
ATOM 757 C CA . LEU A 1 96 ? 7.794 -2.699 -15.303 1.00 97.75 96 LEU A CA 1
ATOM 758 C C . LEU A 1 96 ? 7.910 -1.819 -16.570 1.00 97.75 96 LEU A C 1
ATOM 760 O O . LEU A 1 96 ? 7.647 -2.302 -17.676 1.00 97.75 96 LEU A O 1
ATOM 764 N N . PRO A 1 97 ? 8.382 -0.561 -16.447 1.00 97.38 97 PRO A N 1
ATOM 765 C CA . PRO A 1 97 ? 8.819 0.111 -15.217 1.00 97.38 97 PRO A CA 1
ATOM 766 C C . PRO A 1 97 ? 7.651 0.626 -14.359 1.00 97.38 97 PRO A C 1
ATOM 768 O O . PRO A 1 97 ? 6.519 0.719 -14.824 1.00 97.38 97 PRO A O 1
ATOM 771 N N . ALA A 1 98 ? 7.944 0.999 -13.110 1.00 96.25 98 ALA A N 1
ATOM 772 C CA . ALA A 1 98 ? 6.954 1.583 -12.208 1.00 96.25 98 ALA A CA 1
ATOM 773 C C . ALA A 1 98 ? 6.283 2.838 -12.803 1.00 96.25 98 ALA A C 1
ATOM 775 O O . ALA A 1 98 ? 6.974 3.663 -13.416 1.00 96.25 98 ALA A O 1
ATOM 776 N N . PRO A 1 99 ? 4.961 3.023 -12.609 1.00 96.19 99 PRO A N 1
ATOM 777 C CA . PRO A 1 99 ? 4.291 4.270 -12.958 1.00 96.19 99 PRO A CA 1
ATOM 778 C C . PRO A 1 99 ? 4.955 5.454 -12.248 1.00 96.19 99 PRO A C 1
ATOM 780 O O . PRO A 1 99 ? 5.161 5.413 -11.041 1.00 96.19 99 PRO A O 1
ATOM 783 N N . ALA A 1 100 ? 5.241 6.543 -12.965 1.00 96.69 100 ALA A N 1
ATOM 784 C CA . ALA A 1 100 ? 5.909 7.711 -12.374 1.00 96.69 100 ALA A CA 1
ATOM 785 C C . ALA A 1 100 ? 5.118 8.350 -11.215 1.00 96.69 100 ALA A C 1
ATOM 787 O O . ALA A 1 100 ? 5.694 8.981 -10.333 1.00 96.69 100 ALA A O 1
ATOM 788 N N . ALA A 1 101 ? 3.793 8.186 -11.210 1.00 96.81 101 ALA A N 1
ATOM 789 C CA . ALA A 1 101 ? 2.941 8.654 -10.128 1.00 96.81 101 ALA A CA 1
ATOM 790 C C . ALA A 1 101 ? 3.048 7.797 -8.855 1.00 96.81 101 ALA A C 1
ATOM 792 O O . ALA A 1 101 ? 2.800 8.314 -7.765 1.00 96.81 101 ALA A O 1
ATOM 793 N N . LEU A 1 102 ? 3.471 6.532 -8.966 1.00 97.81 102 LEU A N 1
ATOM 794 C CA . LEU A 1 102 ? 3.706 5.626 -7.844 1.00 97.81 102 LEU A CA 1
ATOM 795 C C . LEU A 1 102 ? 5.026 5.996 -7.153 1.00 97.81 102 LEU A C 1
ATOM 797 O O . LEU A 1 102 ? 6.075 5.398 -7.377 1.00 97.81 102 LEU A O 1
ATOM 801 N N . SER A 1 103 ? 5.006 7.061 -6.360 1.00 97.81 103 SER A N 1
ATOM 802 C CA . SER A 1 103 ? 6.177 7.563 -5.640 1.00 97.81 103 SER A CA 1
ATOM 803 C C . SER A 1 103 ? 5.758 8.226 -4.335 1.00 97.81 103 SER A C 1
ATOM 805 O O . SER A 1 103 ? 4.716 8.877 -4.263 1.00 97.81 103 SER A O 1
ATOM 807 N N . VAL A 1 104 ? 6.581 8.071 -3.297 1.00 98.12 104 VAL A N 1
ATOM 808 C CA . VAL A 1 104 ? 6.350 8.701 -1.989 1.00 98.12 104 VAL A CA 1
ATOM 809 C C . VAL A 1 104 ? 6.230 10.219 -2.148 1.00 98.12 104 VAL A C 1
ATOM 811 O O . VAL A 1 104 ? 7.024 10.846 -2.847 1.00 98.12 104 VAL A O 1
ATOM 814 N N . GLY A 1 105 ? 5.221 10.801 -1.500 1.00 97.94 105 GLY A N 1
ATOM 815 C CA . GLY A 1 105 ? 4.883 12.222 -1.580 1.00 97.94 105 GLY A CA 1
ATOM 816 C C . GLY A 1 105 ? 3.857 12.581 -2.661 1.00 97.94 105 GLY A C 1
ATOM 817 O O . GLY A 1 105 ? 3.267 13.658 -2.580 1.00 97.94 105 GLY A O 1
ATOM 818 N N . ASN A 1 106 ? 3.587 11.699 -3.628 1.00 98.38 106 ASN A N 1
ATOM 819 C CA . ASN A 1 106 ? 2.527 11.924 -4.614 1.00 98.38 106 ASN A CA 1
ATOM 820 C C . ASN A 1 106 ? 1.138 11.607 -4.042 1.00 98.38 106 ASN A C 1
ATOM 822 O O . ASN A 1 106 ? 0.993 10.854 -3.078 1.00 98.38 106 ASN A O 1
ATOM 826 N N . LEU A 1 107 ? 0.098 12.154 -4.680 1.00 98.06 107 LEU A N 1
ATOM 827 C CA . LEU A 1 107 ? -1.286 11.765 -4.416 1.00 98.06 107 LEU A CA 1
ATOM 828 C C . LEU A 1 107 ? -1.577 10.394 -5.029 1.00 98.06 107 LEU A C 1
ATOM 830 O O . LEU A 1 107 ? -1.348 10.184 -6.220 1.00 98.06 107 LEU A O 1
ATOM 834 N N . TRP A 1 108 ? -2.179 9.502 -4.244 1.00 97.44 108 TRP A N 1
ATOM 835 C CA . TRP A 1 108 ? -2.640 8.189 -4.699 1.00 97.44 108 TRP A CA 1
ATOM 836 C C . TRP A 1 108 ? -3.625 8.281 -5.871 1.00 97.44 108 TRP A C 1
ATOM 838 O O . TRP A 1 108 ? -3.629 7.429 -6.746 1.00 97.44 108 TRP A O 1
ATOM 848 N N . THR A 1 109 ? -4.434 9.341 -5.937 1.00 95.06 109 THR A N 1
ATOM 849 C CA . THR A 1 109 ? -5.378 9.570 -7.045 1.00 95.06 109 THR A CA 1
ATOM 850 C C . THR A 1 109 ? -4.705 9.853 -8.391 1.00 95.06 109 THR A C 1
ATOM 852 O O . THR A 1 109 ? -5.399 9.893 -9.405 1.00 95.06 109 THR A O 1
ATOM 855 N N . GLY A 1 110 ? -3.391 10.090 -8.406 1.00 87.31 110 GLY A N 1
ATOM 856 C CA . GLY A 1 110 ? -2.602 10.253 -9.625 1.00 87.31 110 GLY A CA 1
ATOM 857 C C . GLY A 1 110 ? -1.941 8.967 -10.128 1.00 87.31 110 GLY A C 1
ATOM 858 O O . GLY A 1 110 ? -1.347 9.016 -11.203 1.00 87.31 110 GLY A O 1
ATOM 859 N N . VAL A 1 111 ? -2.006 7.874 -9.356 1.00 87.62 111 VAL A N 1
ATOM 860 C CA . VAL A 1 111 ? -1.475 6.540 -9.701 1.00 87.62 111 VAL A CA 1
ATOM 861 C C . VAL A 1 111 ? -2.423 5.825 -10.653 1.00 87.62 111 VAL A C 1
ATOM 863 O O . VAL A 1 111 ? -1.909 5.266 -11.647 1.00 87.62 111 VAL A O 1
#

Foldseek 3Di:
DVVVVVVVVVVVVVVVVVVVVVVVVVVVPPPPPPVDDDDPFKDADDDDDADPPPQKDKKKFKAAPPQQFTADIGRGRIDTDPDDGDIDIDIDIDGDDDDPQPDGGHHPVVD